Protein AF-A0A9D5U9E3-F1 (afdb_monomer)

Sequence (95 aa):
MSHLTHDKQRVAGRINRIIGQMEGIRRMLEESGEGDEAVCYKVMQQFAAARGAINSLMQDLLQEHLEHHVLDGKNAAERREGAQELAKVLRSFTK

Structure (mmCIF, N/CA/C/O backbone):
data_AF-A0A9D5U9E3-F1
#
_entry.id   AF-A0A9D5U9E3-F1
#
loop_
_atom_site.group_PDB
_atom_site.id
_atom_site.type_symbol
_atom_site.label_atom_id
_atom_site.label_alt_id
_atom_site.label_comp_id
_atom_site.label_asym_id
_atom_site.label_entity_id
_atom_site.label_seq_id
_atom_site.pdbx_PDB_ins_code
_atom_site.Cartn_x
_atom_site.Cartn_y
_atom_site.Cartn_z
_atom_site.occupancy
_atom_site.B_iso_or_equiv
_atom_site.auth_seq_id
_atom_site.auth_comp_id
_atom_site.auth_asym_id
_atom_site.auth_atom_id
_atom_site.pdbx_PDB_model_num
ATOM 1 N N . MET A 1 1 ? 12.137 7.898 -17.512 1.00 42.50 1 MET A N 1
ATOM 2 C CA . MET A 1 1 ? 11.245 8.746 -16.690 1.00 42.50 1 MET A CA 1
ATOM 3 C C . MET A 1 1 ? 10.550 7.820 -15.711 1.00 42.50 1 MET A C 1
ATOM 5 O O . MET A 1 1 ? 10.220 6.723 -16.126 1.00 42.50 1 MET A O 1
ATOM 9 N N . SER A 1 2 ? 10.411 8.195 -14.439 1.00 53.38 2 SER A N 1
ATOM 10 C CA . SER A 1 2 ? 9.783 7.337 -13.421 1.00 53.38 2 SER A CA 1
ATOM 11 C C . SER A 1 2 ? 8.320 7.063 -13.796 1.00 53.38 2 SER A C 1
ATOM 13 O O . SER A 1 2 ? 7.539 8.003 -13.889 1.00 53.38 2 SER A O 1
ATOM 15 N N . HIS A 1 3 ? 7.940 5.803 -14.019 1.00 61.94 3 HIS A N 1
ATOM 16 C CA . HIS A 1 3 ? 6.573 5.414 -14.422 1.00 61.94 3 HIS A CA 1
ATOM 17 C C . HIS A 1 3 ? 5.526 5.766 -13.363 1.00 61.94 3 HIS A C 1
ATOM 19 O O . HIS A 1 3 ? 4.374 6.051 -13.688 1.00 61.94 3 HIS A O 1
ATOM 25 N N . LEU A 1 4 ? 5.982 5.932 -12.117 1.00 64.50 4 LEU A N 1
ATOM 26 C CA . LEU A 1 4 ? 5.213 6.478 -11.008 1.00 64.50 4 LEU A CA 1
ATOM 27 C C . LEU A 1 4 ? 4.539 7.820 -11.348 1.00 64.50 4 LEU A C 1
ATOM 29 O O . LEU A 1 4 ? 3.580 8.188 -10.682 1.00 64.50 4 LEU A O 1
ATOM 33 N N . THR A 1 5 ? 5.016 8.577 -12.351 1.00 56.69 5 THR A N 1
ATOM 34 C CA . THR A 1 5 ? 4.395 9.845 -12.764 1.00 56.69 5 THR A CA 1
ATOM 35 C C . THR A 1 5 ? 3.074 9.704 -13.507 1.00 56.69 5 THR A C 1
ATOM 37 O O . THR A 1 5 ? 2.262 10.620 -13.391 1.00 56.69 5 THR A O 1
ATOM 40 N N . HIS A 1 6 ? 2.840 8.604 -14.227 1.00 59.50 6 HIS A N 1
ATOM 41 C CA . HIS A 1 6 ? 1.588 8.398 -14.967 1.00 59.50 6 HIS A CA 1
ATOM 42 C C . HIS A 1 6 ? 0.429 7.961 -14.067 1.00 59.50 6 HIS A C 1
ATOM 44 O O . HIS A 1 6 ? -0.724 8.184 -14.420 1.00 59.50 6 HIS A O 1
ATOM 50 N N . ASP A 1 7 ? 0.732 7.437 -12.877 1.00 72.81 7 ASP A N 1
ATOM 51 C CA . ASP A 1 7 ? -0.267 6.811 -12.009 1.00 72.81 7 ASP A CA 1
ATOM 52 C C . ASP A 1 7 ? -0.335 7.400 -10.589 1.00 72.81 7 ASP A C 1
ATOM 54 O O . ASP A 1 7 ? -0.878 6.819 -9.643 1.00 72.81 7 ASP A O 1
ATOM 58 N N . LYS A 1 8 ? 0.203 8.617 -10.428 1.00 84.44 8 LYS A N 1
ATOM 59 C CA . LYS A 1 8 ? 0.264 9.316 -9.134 1.00 84.44 8 LYS A CA 1
ATOM 60 C C . LYS A 1 8 ? -1.095 9.416 -8.455 1.00 84.44 8 LYS A C 1
ATOM 62 O O . LYS A 1 8 ? -1.171 9.272 -7.240 1.00 84.44 8 LYS A O 1
ATOM 67 N N . GLN A 1 9 ? -2.161 9.671 -9.215 1.00 89.00 9 GLN A N 1
ATOM 68 C CA . GLN A 1 9 ? -3.503 9.831 -8.655 1.00 89.00 9 GLN A CA 1
ATOM 69 C C . GLN A 1 9 ? -4.076 8.511 -8.125 1.00 89.00 9 GLN A C 1
ATOM 71 O O . GLN A 1 9 ? -4.664 8.510 -7.041 1.00 89.00 9 GLN A O 1
ATOM 76 N N . ARG A 1 10 ? -3.871 7.381 -8.818 1.00 89.19 10 ARG A N 1
ATOM 77 C CA . ARG A 1 10 ? -4.323 6.067 -8.331 1.00 89.19 10 ARG A CA 1
ATOM 78 C C . ARG A 1 10 ? -3.563 5.671 -7.075 1.00 89.19 10 ARG A C 1
ATOM 80 O O . ARG A 1 10 ? -4.191 5.295 -6.084 1.00 89.19 10 ARG A O 1
ATOM 87 N N . VAL A 1 11 ? -2.236 5.810 -7.093 1.00 92.50 11 VAL A N 1
ATOM 88 C CA . VAL A 1 11 ? -1.373 5.511 -5.942 1.00 92.50 11 VAL A CA 1
ATOM 89 C C . VAL A 1 11 ? -1.752 6.396 -4.753 1.00 92.50 11 VAL A C 1
ATOM 91 O O . VAL A 1 11 ? -2.006 5.875 -3.668 1.00 92.50 11 VAL A O 1
ATOM 94 N N . ALA A 1 12 ? -1.908 7.708 -4.956 1.00 93.69 12 ALA A N 1
ATOM 95 C CA . ALA A 1 12 ? -2.359 8.630 -3.913 1.00 93.69 12 ALA A CA 1
ATOM 96 C C . ALA A 1 12 ? -3.744 8.253 -3.362 1.00 93.69 12 ALA A C 1
ATOM 98 O O . ALA A 1 12 ? -3.947 8.243 -2.151 1.00 93.69 12 ALA A O 1
ATOM 99 N N . GLY A 1 13 ? -4.688 7.861 -4.221 1.00 95.12 13 GLY A N 1
ATOM 100 C CA . GLY A 1 13 ? -6.007 7.394 -3.793 1.00 95.12 13 GLY A CA 1
ATOM 101 C C . GLY A 1 13 ? -5.959 6.113 -2.951 1.00 95.12 13 GLY A C 1
ATOM 102 O O . GLY A 1 13 ? -6.758 5.951 -2.025 1.00 95.12 13 GLY A O 1
ATOM 103 N N . ARG A 1 14 ? -5.024 5.197 -3.237 1.00 95.31 14 ARG A N 1
ATOM 104 C CA . ARG A 1 14 ? -4.785 3.999 -2.414 1.00 95.31 14 ARG A CA 1
ATOM 105 C C . ARG A 1 14 ? -4.139 4.355 -1.075 1.00 95.31 14 ARG A C 1
ATOM 107 O O . ARG A 1 14 ? -4.576 3.837 -0.051 1.00 95.31 14 ARG A O 1
ATOM 114 N N . ILE A 1 15 ? -3.173 5.273 -1.073 1.00 96.50 15 ILE A N 1
ATOM 115 C CA . ILE A 1 15 ? -2.541 5.791 0.148 1.00 96.50 15 ILE A CA 1
ATOM 116 C C . ILE A 1 15 ? -3.584 6.456 1.052 1.00 96.50 15 ILE A C 1
ATOM 118 O O . ILE A 1 15 ? -3.671 6.108 2.225 1.00 96.50 15 ILE A O 1
ATOM 122 N N . ASN A 1 16 ? -4.438 7.330 0.512 1.00 97.88 16 ASN A N 1
ATOM 123 C CA . ASN A 1 16 ? -5.490 8.001 1.283 1.00 97.88 16 ASN A CA 1
ATOM 124 C C . ASN A 1 16 ? -6.451 7.004 1.949 1.00 97.88 16 ASN A C 1
ATOM 126 O O . ASN A 1 16 ? -6.851 7.198 3.095 1.00 97.88 16 ASN A O 1
ATOM 130 N N . ARG A 1 17 ? -6.786 5.899 1.266 1.00 96.88 17 ARG A N 1
ATOM 131 C CA . ARG A 1 17 ? -7.584 4.814 1.858 1.00 96.88 17 ARG A CA 1
ATOM 132 C C . ARG A 1 17 ? -6.865 4.135 3.024 1.00 96.88 17 ARG A C 1
ATOM 134 O O . ARG A 1 17 ? -7.488 3.918 4.058 1.00 96.88 17 ARG A O 1
ATOM 141 N N . ILE A 1 18 ? -5.572 3.840 2.881 1.00 97.75 18 ILE A N 1
ATOM 142 C CA . ILE A 1 18 ? -4.753 3.247 3.952 1.00 97.75 18 ILE A CA 1
ATOM 143 C C . ILE A 1 18 ? -4.665 4.198 5.154 1.00 97.75 18 ILE A C 1
ATOM 145 O O . ILE A 1 18 ? -4.830 3.759 6.289 1.00 97.75 18 ILE A O 1
ATOM 149 N N . ILE A 1 19 ? -4.479 5.501 4.920 1.00 98.06 19 ILE A N 1
ATOM 150 C CA . ILE A 1 19 ? -4.494 6.517 5.984 1.00 98.06 19 ILE A CA 1
ATOM 151 C C . ILE A 1 19 ? -5.837 6.490 6.723 1.00 98.06 19 ILE A C 1
ATOM 153 O O . ILE A 1 19 ? -5.848 6.394 7.947 1.00 98.06 19 ILE A O 1
ATOM 157 N N . GLY A 1 20 ? -6.961 6.472 6.000 1.00 97.69 20 GLY A N 1
ATOM 158 C CA . GLY A 1 20 ? -8.288 6.375 6.613 1.00 97.69 20 GLY A CA 1
ATOM 159 C C . GLY A 1 20 ? -8.479 5.110 7.462 1.00 97.69 20 GLY A C 1
ATOM 160 O O . GLY A 1 20 ? -9.101 5.175 8.523 1.00 97.69 20 GLY A O 1
ATOM 161 N N . GLN A 1 21 ? -7.899 3.973 7.054 1.00 96.69 21 GLN A N 1
ATOM 162 C CA . GLN A 1 21 ? -7.877 2.756 7.878 1.00 96.69 21 GLN A CA 1
ATOM 163 C C . GLN A 1 21 ? -7.078 2.968 9.173 1.00 96.69 21 GLN A C 1
ATOM 165 O O . GLN A 1 21 ? -7.553 2.592 10.242 1.00 96.69 21 GLN A O 1
ATOM 170 N N . MET A 1 22 ? -5.902 3.604 9.103 1.00 97.50 22 MET A N 1
ATOM 171 C CA . MET A 1 22 ? -5.079 3.902 10.287 1.00 97.50 22 MET A CA 1
ATOM 172 C C . MET A 1 22 ? -5.782 4.855 11.254 1.00 97.50 22 MET A C 1
ATOM 174 O O . MET A 1 22 ? -5.757 4.641 12.464 1.00 97.50 22 MET A O 1
ATOM 178 N N . GLU A 1 23 ? -6.449 5.883 10.737 1.00 97.44 23 GLU A N 1
ATOM 179 C CA . GLU A 1 23 ? -7.250 6.797 11.553 1.00 97.44 23 GL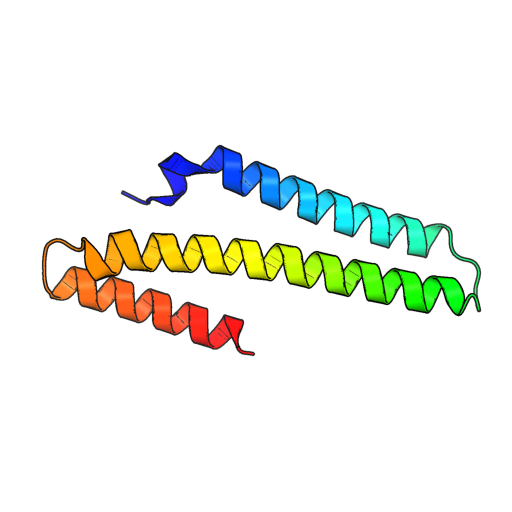U A CA 1
ATOM 180 C C . GLU A 1 23 ? -8.445 6.094 12.201 1.00 97.44 23 GLU A C 1
ATOM 182 O O . GLU A 1 23 ? -8.765 6.370 13.355 1.00 97.44 23 GLU A O 1
ATOM 187 N N . GLY A 1 24 ? -9.088 5.165 11.486 1.00 94.88 24 GLY A N 1
ATOM 188 C CA . GLY A 1 24 ? -10.152 4.324 12.032 1.00 94.88 24 GLY A CA 1
ATOM 189 C C . GLY A 1 24 ? -9.670 3.465 13.198 1.00 94.88 24 GLY A C 1
ATOM 190 O O . GLY A 1 24 ? -10.296 3.474 14.253 1.00 94.88 24 GLY A O 1
ATOM 191 N N . ILE A 1 25 ? -8.527 2.793 13.041 1.00 94.25 25 ILE A N 1
ATOM 192 C CA . ILE A 1 25 ? -7.900 2.009 14.114 1.00 94.25 25 ILE A CA 1
ATOM 193 C C . ILE A 1 25 ? -7.574 2.891 15.320 1.00 94.25 25 ILE A C 1
ATOM 195 O O . ILE A 1 25 ? -7.856 2.503 16.450 1.00 94.25 25 ILE A O 1
ATOM 199 N N . ARG A 1 26 ? -7.010 4.083 15.091 1.00 94.06 26 ARG A N 1
ATOM 200 C CA . ARG A 1 26 ? -6.698 5.027 16.170 1.00 94.06 26 ARG A CA 1
ATOM 201 C C . ARG A 1 26 ? -7.954 5.409 16.958 1.00 94.06 26 ARG A C 1
ATOM 203 O O . ARG A 1 26 ? -7.939 5.284 18.175 1.00 94.06 26 ARG A O 1
ATOM 210 N N . ARG A 1 27 ? -9.045 5.781 16.275 1.00 93.06 27 ARG A N 1
ATOM 211 C CA . ARG A 1 27 ? -10.332 6.084 16.929 1.00 93.06 27 ARG A CA 1
ATOM 212 C C . ARG A 1 27 ? -10.863 4.902 17.737 1.00 93.06 27 ARG A C 1
ATOM 214 O O . ARG A 1 27 ? -11.274 5.085 18.871 1.00 93.06 27 ARG A O 1
ATOM 221 N N . MET A 1 28 ? -10.792 3.685 17.190 1.00 90.81 28 MET A N 1
ATOM 222 C CA . MET A 1 28 ? -11.220 2.480 17.911 1.00 90.81 28 MET A CA 1
ATOM 223 C C . MET A 1 28 ? -10.453 2.275 19.219 1.00 90.81 28 MET A C 1
ATOM 225 O O . MET A 1 28 ? -11.043 1.807 20.183 1.00 90.81 28 MET A O 1
ATOM 229 N N . LEU A 1 29 ? -9.160 2.608 19.254 1.00 89.50 29 LEU A N 1
ATOM 230 C CA . LEU A 1 29 ? -8.351 2.535 20.472 1.00 89.50 29 LEU A CA 1
ATOM 231 C C . LEU A 1 29 ? -8.717 3.646 21.465 1.00 89.50 29 LEU A C 1
ATOM 233 O O . LEU A 1 29 ? -8.852 3.372 22.652 1.00 89.50 29 LEU A O 1
ATOM 237 N N . GLU A 1 30 ? -8.905 4.876 20.982 1.00 89.88 30 GLU A N 1
ATOM 238 C CA . GLU A 1 30 ? -9.276 6.042 21.801 1.00 89.88 30 GLU A CA 1
ATOM 239 C C . GLU A 1 30 ? -10.669 5.901 22.439 1.00 89.88 30 GLU A C 1
ATOM 241 O O . GLU A 1 30 ? -10.883 6.350 23.562 1.00 89.88 30 GLU A O 1
ATOM 246 N N . GLU A 1 31 ? -11.612 5.272 21.736 1.00 87.25 31 GLU A N 1
ATOM 247 C CA . GLU A 1 31 ? -12.997 5.078 22.186 1.00 87.25 31 GLU A CA 1
ATOM 248 C C . GLU A 1 31 ? -13.188 3.802 23.025 1.00 87.25 31 GLU A C 1
ATOM 250 O O . GLU A 1 31 ? -14.247 3.607 23.625 1.00 87.25 31 GLU A O 1
ATOM 255 N N . SER A 1 32 ? -12.189 2.915 23.069 1.00 80.88 32 SER A N 1
ATOM 256 C CA . SER A 1 32 ? -12.299 1.639 23.777 1.00 80.88 32 SER A CA 1
ATOM 257 C C . SER A 1 32 ? -12.069 1.761 25.280 1.00 80.88 32 SER A C 1
ATOM 259 O O . SER A 1 32 ? -11.115 2.393 25.728 1.00 80.88 32 SER A O 1
ATOM 261 N N . GLY A 1 33 ? -12.939 1.124 26.068 1.00 74.06 33 GLY A N 1
ATOM 262 C CA . GLY A 1 33 ? -12.732 0.949 27.505 1.00 74.06 33 GLY A CA 1
ATOM 263 C C . GLY A 1 33 ? -11.695 -0.139 27.802 1.00 74.06 33 GLY A C 1
ATOM 264 O O . GLY A 1 33 ? -11.530 -1.086 27.029 1.00 74.06 33 GLY A O 1
ATOM 265 N N . GLU A 1 34 ? -11.007 -0.027 28.939 1.00 73.38 34 GLU A N 1
ATOM 266 C CA . GLU A 1 34 ? -10.064 -1.053 29.397 1.00 73.38 34 GLU A CA 1
ATOM 267 C C . GLU A 1 34 ? -10.768 -2.414 29.566 1.00 73.38 34 GLU A C 1
ATOM 269 O O . GLU A 1 34 ? -11.803 -2.514 30.223 1.00 73.38 34 GLU A O 1
ATOM 274 N N . GLY A 1 35 ? -10.194 -3.472 28.981 1.00 69.81 35 GLY A N 1
ATOM 275 C CA . GLY A 1 35 ? -10.687 -4.850 29.125 1.00 69.81 35 GLY A CA 1
ATOM 276 C C . GLY A 1 35 ? -11.684 -5.338 28.064 1.00 69.81 35 GLY A C 1
ATOM 277 O O . GLY A 1 35 ? -12.209 -6.439 28.209 1.00 69.81 35 GLY A O 1
ATOM 278 N N . ASP A 1 36 ? -11.939 -4.583 26.988 1.00 77.50 36 ASP A N 1
ATOM 279 C CA . ASP A 1 36 ? -12.813 -5.039 25.895 1.00 77.50 36 ASP A CA 1
ATOM 280 C C . ASP A 1 36 ? -12.077 -5.973 24.904 1.00 77.50 36 ASP A C 1
ATOM 282 O O . ASP A 1 36 ? -11.458 -5.552 23.919 1.00 77.50 36 ASP A O 1
ATOM 286 N N . GLU A 1 37 ? -12.155 -7.285 25.151 1.00 74.94 37 GLU A N 1
ATOM 287 C CA . GLU A 1 37 ? -11.571 -8.313 24.275 1.00 74.94 37 GLU A CA 1
ATOM 288 C C . GLU A 1 37 ? -12.174 -8.317 22.856 1.00 74.94 37 GLU A C 1
ATOM 290 O O . GLU A 1 37 ? -11.483 -8.640 21.881 1.00 74.94 37 GLU A O 1
ATOM 295 N N . ALA A 1 38 ? -13.442 -7.914 22.700 1.00 72.25 38 ALA A N 1
ATOM 296 C CA . ALA A 1 38 ? -14.083 -7.838 21.391 1.00 72.25 38 ALA A CA 1
ATOM 297 C C . ALA A 1 38 ? -13.503 -6.686 20.557 1.00 72.25 38 ALA A C 1
ATOM 299 O O . ALA A 1 38 ? -13.362 -6.817 19.334 1.00 72.25 38 ALA A O 1
ATOM 300 N N . VAL A 1 39 ? -13.112 -5.581 21.198 1.00 80.94 39 VAL A N 1
ATOM 301 C CA . VAL A 1 39 ? -12.355 -4.505 20.545 1.00 80.94 39 VAL A CA 1
ATOM 302 C C . VAL A 1 39 ? -10.963 -4.982 20.145 1.00 80.94 39 VAL A C 1
ATOM 304 O O . VAL A 1 39 ? -10.562 -4.728 19.008 1.00 80.94 39 VAL A O 1
ATOM 307 N N . CYS A 1 40 ? -10.258 -5.722 21.007 1.00 88.19 40 CYS A N 1
ATOM 308 C CA . CYS A 1 40 ? -8.932 -6.265 20.688 1.00 88.19 40 CYS A CA 1
ATOM 309 C C . CYS A 1 40 ? -8.957 -7.076 19.379 1.00 88.19 40 CYS A C 1
ATOM 311 O O . CYS A 1 40 ? -8.198 -6.796 18.443 1.00 88.19 40 CYS A O 1
ATOM 313 N N . TYR A 1 41 ? -9.910 -8.006 19.251 1.00 90.69 41 TYR A N 1
ATOM 314 C CA . TYR A 1 41 ? -10.066 -8.798 18.031 1.00 90.69 41 TYR A CA 1
ATOM 315 C C . TYR A 1 41 ? -10.395 -7.936 16.798 1.00 90.69 41 TYR A C 1
ATOM 317 O O . TYR A 1 41 ? -9.807 -8.126 15.729 1.00 90.69 41 TYR A O 1
ATOM 325 N N . LYS A 1 42 ? -11.282 -6.941 16.928 1.00 91.75 42 LYS A N 1
ATOM 326 C CA . LYS A 1 42 ? -11.622 -6.026 15.822 1.00 91.75 42 LYS A CA 1
ATOM 327 C C . LYS A 1 42 ? -10.433 -5.165 15.387 1.00 91.75 42 LYS A C 1
ATOM 329 O O . LYS A 1 42 ? -10.223 -4.991 14.188 1.00 91.75 42 LYS A O 1
ATOM 334 N N . VAL A 1 43 ? -9.636 -4.655 16.326 1.00 93.06 43 VAL A N 1
ATOM 335 C CA . VAL A 1 43 ? -8.412 -3.892 16.031 1.00 93.06 43 VAL A CA 1
ATOM 336 C C . VAL A 1 43 ? -7.419 -4.762 15.259 1.00 93.06 43 VAL A C 1
ATOM 338 O O . VAL A 1 43 ? -6.899 -4.330 14.228 1.00 93.06 43 VAL A O 1
ATOM 341 N N . MET A 1 44 ? -7.213 -6.015 15.682 1.00 93.88 44 MET A N 1
ATOM 342 C CA . MET A 1 44 ? -6.363 -6.965 14.954 1.00 93.88 44 MET A CA 1
ATOM 343 C C . MET A 1 44 ? -6.848 -7.195 13.517 1.00 93.88 44 MET A C 1
ATOM 345 O O . MET A 1 44 ? -6.039 -7.196 12.586 1.00 93.88 44 MET A O 1
ATOM 349 N N . GLN A 1 45 ? -8.160 -7.351 13.309 1.00 96.06 45 GLN A N 1
ATOM 350 C CA . GLN A 1 45 ? -8.728 -7.489 11.965 1.00 96.06 45 GLN A CA 1
ATOM 351 C C . GLN A 1 45 ? -8.474 -6.250 11.095 1.00 96.06 45 GLN A C 1
ATOM 353 O O . GLN A 1 45 ? -8.117 -6.387 9.924 1.00 96.06 45 GLN A O 1
ATOM 358 N N . GLN A 1 46 ? -8.614 -5.044 11.651 1.00 96.19 46 GLN A N 1
ATOM 359 C CA . GLN A 1 46 ? -8.358 -3.807 10.909 1.00 96.19 46 GLN A CA 1
ATOM 360 C C . GLN A 1 46 ? -6.878 -3.646 10.544 1.00 96.19 46 GLN A C 1
ATOM 362 O O . GLN A 1 46 ? -6.564 -3.291 9.407 1.00 96.19 46 GLN A O 1
ATOM 367 N N . PHE A 1 47 ? -5.956 -3.988 11.449 1.00 96.19 47 PHE A N 1
ATOM 368 C CA . PHE A 1 47 ? -4.528 -4.032 11.121 1.00 96.19 47 PHE A CA 1
ATOM 369 C C . PHE A 1 47 ? -4.219 -5.056 10.024 1.00 96.19 47 PHE A C 1
ATOM 371 O O . PHE A 1 47 ? -3.445 -4.763 9.110 1.00 96.19 47 PHE A O 1
ATOM 378 N N . ALA A 1 48 ? -4.842 -6.238 10.061 1.00 96.25 48 ALA A N 1
ATOM 379 C CA . ALA A 1 48 ? -4.683 -7.238 9.009 1.00 96.25 48 ALA A CA 1
ATOM 380 C C . ALA A 1 48 ? -5.187 -6.722 7.648 1.00 96.25 48 ALA A C 1
ATOM 382 O O . ALA A 1 48 ? -4.504 -6.903 6.635 1.00 96.25 48 ALA A O 1
ATOM 383 N N . ALA A 1 49 ? -6.331 -6.030 7.626 1.00 96.25 49 ALA A N 1
ATOM 384 C CA . ALA A 1 49 ? -6.879 -5.409 6.422 1.00 96.25 49 ALA A CA 1
ATOM 385 C C . ALA A 1 49 ? -5.955 -4.312 5.866 1.00 96.25 49 ALA A C 1
ATOM 387 O O . ALA A 1 49 ? -5.691 -4.277 4.663 1.00 96.25 49 ALA A O 1
ATOM 388 N N . ALA A 1 50 ? -5.409 -3.458 6.733 1.00 96.50 50 ALA A N 1
ATOM 389 C CA . ALA A 1 50 ? -4.450 -2.433 6.340 1.00 96.50 50 ALA A CA 1
ATOM 390 C C . ALA A 1 50 ? -3.151 -3.025 5.783 1.00 96.50 50 ALA A C 1
ATOM 392 O O . ALA A 1 50 ? -2.676 -2.594 4.732 1.00 96.50 50 ALA A O 1
ATOM 393 N N . ARG A 1 51 ? -2.608 -4.066 6.429 1.00 94.94 51 ARG A N 1
ATOM 394 C CA . ARG A 1 51 ? -1.449 -4.807 5.911 1.00 94.94 51 ARG A CA 1
ATOM 395 C C . ARG A 1 51 ? -1.735 -5.372 4.519 1.00 94.94 51 ARG A C 1
ATOM 397 O O . ARG A 1 51 ? -0.898 -5.257 3.630 1.00 94.94 51 ARG A O 1
ATOM 404 N N . GLY A 1 52 ? -2.925 -5.937 4.307 1.00 95.88 52 GLY A N 1
ATOM 405 C CA . GLY A 1 52 ? -3.365 -6.411 2.993 1.00 95.88 52 GLY A CA 1
ATOM 406 C C . GLY A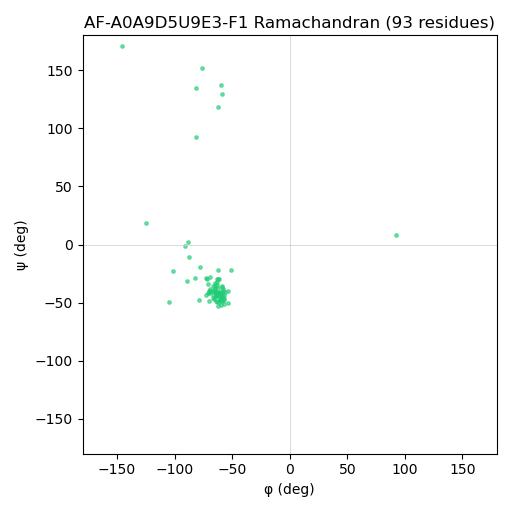 1 52 ? -3.408 -5.297 1.941 1.00 95.88 52 GLY A C 1
ATOM 407 O O . GLY A 1 52 ? -2.903 -5.477 0.833 1.00 95.88 52 GLY A O 1
ATOM 408 N N . ALA A 1 53 ? -3.943 -4.126 2.295 1.00 96.25 53 ALA A N 1
ATOM 409 C CA . ALA A 1 53 ? -4.013 -2.970 1.402 1.00 96.25 53 ALA A CA 1
ATOM 410 C C . ALA A 1 53 ? -2.624 -2.434 1.011 1.00 96.25 53 ALA A C 1
ATOM 412 O O . ALA A 1 53 ? -2.407 -2.123 -0.165 1.00 96.25 53 ALA A O 1
ATOM 413 N N . ILE A 1 54 ? -1.691 -2.375 1.971 1.00 94.94 54 ILE A N 1
ATOM 414 C CA . ILE A 1 54 ? -0.285 -2.000 1.755 1.00 94.94 54 ILE A CA 1
ATOM 415 C C . ILE A 1 54 ? 0.397 -3.011 0.832 1.00 94.94 54 ILE A C 1
ATOM 417 O O . ILE A 1 54 ? 0.993 -2.620 -0.169 1.00 94.94 54 ILE A O 1
ATOM 421 N N . ASN A 1 55 ? 0.265 -4.307 1.121 1.00 93.50 55 ASN A N 1
ATOM 422 C CA . ASN A 1 55 ? 0.901 -5.357 0.328 1.00 93.50 55 ASN A CA 1
ATOM 423 C C . ASN A 1 55 ? 0.394 -5.372 -1.111 1.00 93.50 55 ASN A C 1
ATOM 425 O O . ASN A 1 55 ? 1.189 -5.481 -2.039 1.00 93.50 55 ASN A O 1
ATOM 429 N N . SER A 1 56 ? -0.912 -5.200 -1.307 1.00 93.81 56 SER A N 1
ATOM 430 C CA . SER A 1 56 ? -1.482 -5.089 -2.646 1.00 93.81 56 SER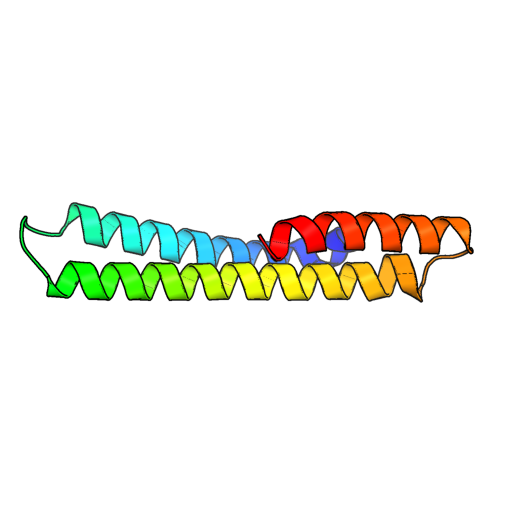 A CA 1
ATOM 431 C C . SER A 1 56 ? -0.999 -3.828 -3.377 1.00 93.81 56 SER A C 1
ATOM 433 O O . SER A 1 56 ? -0.847 -3.866 -4.590 1.00 93.81 56 SER A O 1
ATOM 435 N N . LEU A 1 57 ? -0.745 -2.707 -2.687 1.00 93.50 57 LEU A N 1
ATOM 436 C CA . LEU A 1 57 ? -0.189 -1.512 -3.338 1.00 93.50 57 LEU A CA 1
ATOM 437 C C . LEU A 1 57 ? 1.266 -1.746 -3.744 1.00 93.50 57 LEU A C 1
ATOM 439 O O . LEU A 1 57 ? 1.661 -1.386 -4.846 1.00 93.50 57 LEU A O 1
ATOM 443 N N . MET A 1 58 ? 2.047 -2.386 -2.875 1.00 91.69 58 MET A N 1
ATOM 444 C CA . MET A 1 58 ? 3.424 -2.763 -3.182 1.00 91.69 58 MET A CA 1
ATOM 445 C C . MET A 1 58 ? 3.506 -3.726 -4.369 1.00 91.69 58 MET A C 1
ATOM 447 O O . MET A 1 58 ? 4.368 -3.543 -5.219 1.00 91.69 58 MET A O 1
ATOM 451 N N . GLN A 1 59 ? 2.620 -4.722 -4.454 1.00 91.31 59 GLN A N 1
ATOM 452 C CA . GLN A 1 59 ? 2.576 -5.666 -5.576 1.00 91.31 59 GLN A CA 1
ATOM 453 C C . GLN A 1 59 ? 2.353 -4.963 -6.917 1.00 91.31 59 GLN A C 1
ATOM 455 O O . GLN A 1 59 ? 3.114 -5.216 -7.848 1.00 91.31 59 GLN A O 1
ATOM 460 N N . ASP A 1 60 ? 1.388 -4.043 -6.991 1.00 90.8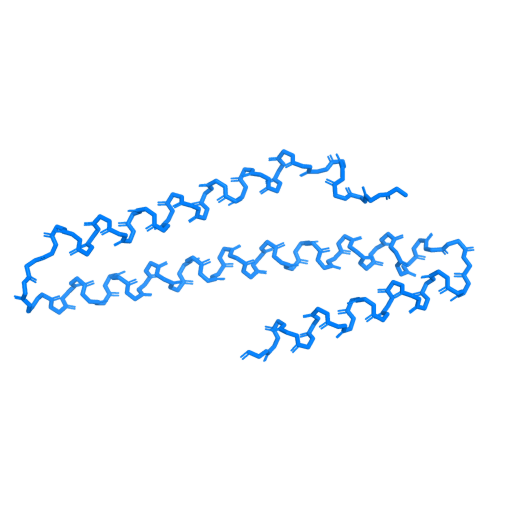1 60 ASP A N 1
ATOM 461 C CA . ASP A 1 60 ? 1.146 -3.246 -8.200 1.00 90.81 60 ASP A CA 1
ATOM 462 C C . ASP A 1 60 ? 2.408 -2.469 -8.617 1.00 90.81 60 ASP A C 1
ATOM 464 O O . ASP A 1 60 ? 2.833 -2.532 -9.768 1.00 90.81 60 ASP A O 1
ATOM 468 N N . LEU A 1 61 ? 3.058 -1.784 -7.667 1.00 91.12 61 LEU A N 1
ATOM 469 C CA . LEU A 1 61 ? 4.266 -0.996 -7.939 1.00 91.12 61 LEU A CA 1
ATOM 470 C C . LEU A 1 61 ? 5.452 -1.866 -8.381 1.00 91.12 61 LEU A C 1
ATOM 472 O O . LEU A 1 61 ? 6.235 -1.464 -9.240 1.00 91.12 61 LEU A O 1
ATOM 476 N N . LEU A 1 62 ? 5.598 -3.060 -7.799 1.00 91.38 62 LEU A N 1
ATOM 477 C CA . LEU A 1 62 ? 6.624 -4.026 -8.198 1.00 91.38 62 LEU A CA 1
ATOM 478 C C . LEU A 1 62 ? 6.384 -4.535 -9.623 1.00 91.38 62 LEU A C 1
ATOM 480 O O . LEU A 1 62 ? 7.348 -4.693 -10.372 1.00 91.38 62 LEU A O 1
ATOM 484 N N . GLN A 1 63 ? 5.125 -4.783 -9.992 1.00 90.62 63 GLN A N 1
ATOM 485 C CA . GLN A 1 63 ? 4.758 -5.202 -11.342 1.00 90.62 63 GLN A CA 1
ATOM 486 C C . GLN A 1 63 ? 5.078 -4.107 -12.365 1.00 90.62 63 GLN A C 1
ATOM 488 O O . GLN A 1 63 ? 5.760 -4.382 -13.348 1.00 90.62 63 GLN A O 1
ATOM 493 N N . GLU A 1 64 ? 4.676 -2.863 -12.107 1.00 90.19 64 GLU A N 1
ATOM 494 C CA . GLU A 1 64 ? 4.993 -1.733 -12.991 1.00 90.19 64 GLU A CA 1
ATOM 495 C C . GLU A 1 64 ? 6.505 -1.529 -13.146 1.00 90.19 64 GLU A C 1
ATOM 497 O O . GLU A 1 64 ? 7.001 -1.281 -14.247 1.00 90.19 64 GLU A O 1
ATOM 502 N N . HIS A 1 65 ? 7.266 -1.670 -12.055 1.00 91.44 65 HIS A N 1
ATOM 503 C CA . HIS A 1 65 ? 8.727 -1.588 -12.106 1.00 91.44 65 HIS A CA 1
ATOM 504 C C . HIS A 1 65 ? 9.327 -2.712 -12.954 1.00 91.44 65 HIS A C 1
ATOM 506 O O . HIS A 1 65 ? 10.235 -2.470 -13.749 1.00 91.44 65 HIS A O 1
ATOM 512 N N . LEU A 1 66 ? 8.826 -3.941 -12.803 1.00 92.06 66 LEU A N 1
ATOM 513 C CA . LEU A 1 66 ? 9.250 -5.083 -13.609 1.00 92.06 66 LEU A CA 1
ATOM 514 C C . LEU A 1 66 ? 8.996 -4.825 -15.099 1.00 92.06 66 LEU A C 1
ATOM 516 O O . LEU A 1 66 ? 9.921 -4.953 -15.901 1.00 92.06 66 LEU A O 1
ATOM 520 N N . GLU A 1 67 ? 7.774 -4.445 -15.464 1.00 91.50 67 GLU A N 1
ATOM 521 C CA . GLU A 1 67 ? 7.387 -4.189 -16.853 1.00 91.50 67 GLU A CA 1
ATOM 522 C C . GLU A 1 67 ? 8.283 -3.112 -17.473 1.00 91.50 67 GLU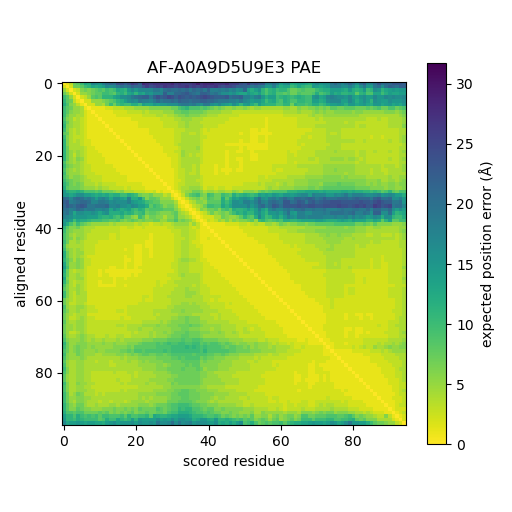 A C 1
ATOM 524 O O . GLU A 1 67 ? 8.948 -3.343 -18.482 1.00 91.50 67 GLU A O 1
ATOM 529 N N . HIS A 1 68 ? 8.422 -1.972 -16.808 1.00 90.12 68 HIS A N 1
ATOM 530 C CA . HIS A 1 68 ? 9.039 -0.827 -17.453 1.00 90.12 68 HIS A CA 1
ATOM 531 C C . HIS A 1 68 ? 10.560 -0.712 -17.316 1.00 90.12 68 HIS A C 1
ATOM 533 O O . HIS A 1 68 ? 11.222 -0.162 -18.199 1.00 90.12 68 HIS A O 1
ATOM 539 N N . HIS A 1 69 ? 11.135 -1.189 -16.212 1.00 91.00 69 HIS A N 1
ATOM 540 C CA . HIS A 1 69 ? 12.576 -1.072 -15.970 1.00 91.00 69 HIS A CA 1
ATOM 541 C C . HIS A 1 69 ? 13.333 -2.365 -16.264 1.00 91.00 69 HIS A C 1
ATOM 543 O O . HIS A 1 69 ? 14.533 -2.315 -16.537 1.00 91.00 69 HIS A O 1
ATOM 549 N N . VAL A 1 70 ? 12.659 -3.519 -16.247 1.00 93.25 70 VAL A N 1
ATOM 550 C CA . VAL A 1 70 ? 13.298 -4.811 -16.526 1.00 93.25 70 VAL A CA 1
ATOM 551 C C . VAL A 1 70 ? 12.939 -5.328 -17.910 1.00 93.25 70 VAL A C 1
ATOM 553 O O . VAL A 1 70 ? 13.850 -5.710 -18.641 1.00 93.25 70 VAL A O 1
ATOM 556 N N . LEU A 1 71 ? 11.660 -5.352 -18.293 1.00 94.12 71 LEU A N 1
ATOM 557 C CA . LEU A 1 71 ? 11.260 -5.876 -19.605 1.00 94.12 71 LEU A CA 1
ATOM 558 C C . LEU A 1 71 ? 11.521 -4.849 -20.716 1.00 94.12 71 LEU A C 1
ATOM 560 O O . LEU A 1 71 ? 12.194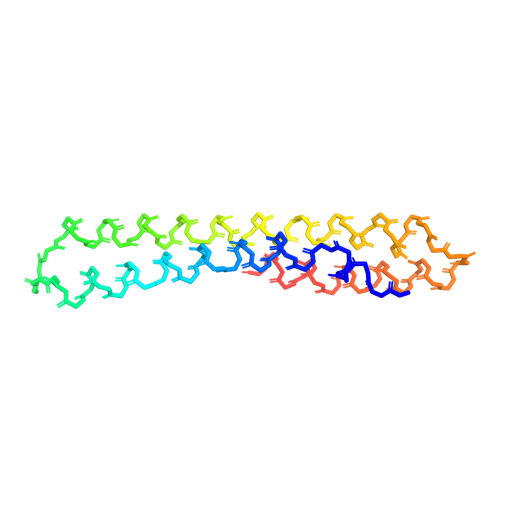 -5.179 -21.696 1.00 94.12 71 LEU A O 1
ATOM 564 N N . ASP A 1 72 ? 11.104 -3.599 -20.507 1.00 93.69 72 ASP A N 1
ATOM 565 C CA . ASP A 1 72 ? 11.197 -2.519 -21.504 1.00 93.69 72 ASP A CA 1
ATOM 566 C C . ASP A 1 72 ? 12.527 -1.737 -21.481 1.00 93.69 72 ASP A C 1
ATOM 568 O O . ASP A 1 72 ? 12.708 -0.775 -22.235 1.00 93.69 72 ASP A O 1
ATOM 572 N N . GLY A 1 73 ? 13.484 -2.118 -20.626 1.00 91.56 73 GLY A N 1
ATOM 573 C CA . GLY A 1 73 ? 14.775 -1.427 -20.528 1.00 91.56 73 GLY A CA 1
ATOM 574 C C . GLY A 1 73 ? 15.544 -1.438 -21.857 1.00 91.56 73 GLY A C 1
ATOM 575 O O . GLY A 1 73 ? 15.629 -2.466 -22.537 1.00 91.56 73 GLY A O 1
ATOM 576 N N . LYS A 1 74 ? 16.150 -0.302 -22.231 1.00 93.44 74 LYS A N 1
ATOM 577 C CA . LYS A 1 74 ? 16.657 -0.069 -23.600 1.00 93.44 74 LYS A CA 1
ATOM 578 C C . LYS A 1 74 ? 17.865 -0.925 -23.952 1.00 93.44 74 LYS A C 1
ATOM 580 O O . LYS A 1 74 ? 18.133 -1.189 -25.122 1.00 93.44 74 LYS A O 1
ATOM 585 N N . ASN A 1 75 ? 18.643 -1.306 -22.946 1.00 96.38 75 ASN A N 1
ATOM 586 C CA . ASN A 1 75 ? 19.853 -2.097 -23.102 1.00 96.38 75 ASN A CA 1
ATOM 587 C C . ASN A 1 75 ? 20.045 -3.046 -21.910 1.00 96.38 75 ASN A C 1
ATOM 589 O O . ASN A 1 75 ? 19.348 -2.979 -20.898 1.00 96.38 75 ASN A O 1
ATOM 593 N N . ALA A 1 76 ? 21.009 -3.959 -22.030 1.00 95.81 76 ALA A N 1
ATOM 594 C CA . ALA A 1 76 ? 21.262 -4.967 -21.004 1.00 95.81 76 ALA A CA 1
ATOM 595 C C . ALA A 1 76 ? 21.690 -4.377 -19.64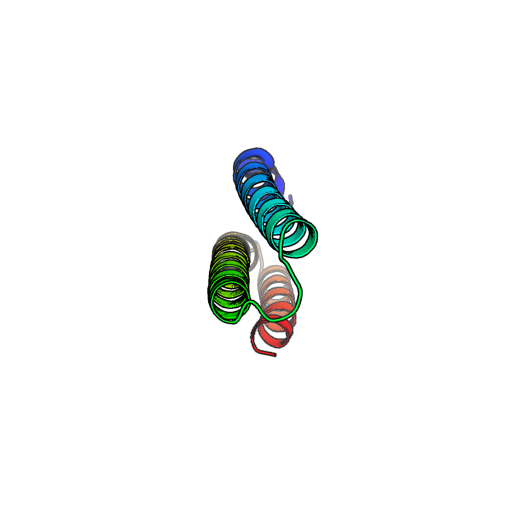7 1.00 95.81 76 ALA A C 1
ATOM 597 O O . ALA A 1 76 ? 21.393 -4.985 -18.620 1.00 95.81 76 ALA A O 1
ATOM 598 N N . ALA A 1 77 ? 22.364 -3.222 -19.632 1.00 96.38 77 ALA A N 1
ATOM 599 C CA . ALA A 1 77 ? 22.781 -2.575 -18.392 1.00 96.38 77 ALA A CA 1
ATOM 600 C C . ALA A 1 77 ? 21.572 -2.007 -17.635 1.00 96.38 77 ALA A C 1
ATOM 602 O O . ALA A 1 77 ? 21.396 -2.342 -16.467 1.00 96.38 77 ALA A O 1
ATOM 603 N N . GLU A 1 78 ? 20.693 -1.267 -18.319 1.00 94.12 78 GLU A N 1
ATOM 604 C CA . GLU A 1 78 ? 19.453 -0.723 -17.739 1.00 94.12 78 GLU A CA 1
ATOM 605 C C . GLU A 1 78 ? 18.544 -1.834 -17.191 1.00 94.12 78 GLU A C 1
ATOM 607 O O . GLU A 1 78 ? 18.095 -1.768 -16.049 1.00 94.12 78 GLU A O 1
ATOM 612 N N . ARG A 1 79 ? 18.341 -2.920 -17.951 1.00 95.81 79 ARG A N 1
ATOM 613 C CA . ARG A 1 79 ? 17.525 -4.057 -17.483 1.00 95.81 79 ARG A CA 1
ATOM 614 C C . ARG A 1 79 ? 18.110 -4.729 -16.240 1.00 95.81 79 ARG A C 1
ATOM 616 O O . ARG A 1 79 ? 17.377 -5.164 -15.352 1.00 95.81 79 ARG A O 1
ATOM 623 N N . ARG A 1 80 ? 19.443 -4.831 -16.168 1.00 96.69 80 ARG A N 1
ATOM 624 C CA . ARG A 1 80 ? 20.143 -5.413 -15.015 1.00 96.69 80 ARG A CA 1
ATOM 625 C C . ARG A 1 80 ? 20.027 -4.518 -13.784 1.00 96.69 80 ARG A C 1
ATOM 627 O O . ARG A 1 80 ? 19.870 -5.046 -12.687 1.00 96.69 80 ARG A O 1
ATOM 634 N N . GLU A 1 81 ? 20.090 -3.203 -13.962 1.00 95.75 81 GLU A N 1
ATOM 635 C CA . GLU A 1 81 ? 19.866 -2.225 -12.896 1.00 95.75 81 GLU A CA 1
ATOM 636 C C . GLU A 1 81 ? 18.442 -2.338 -12.338 1.00 95.75 81 GLU A C 1
ATOM 638 O O . GLU A 1 81 ? 18.282 -2.608 -11.145 1.00 95.75 81 GLU A O 1
ATOM 643 N N . GLY A 1 82 ? 17.422 -2.289 -13.202 1.00 94.75 82 GLY A N 1
ATOM 644 C CA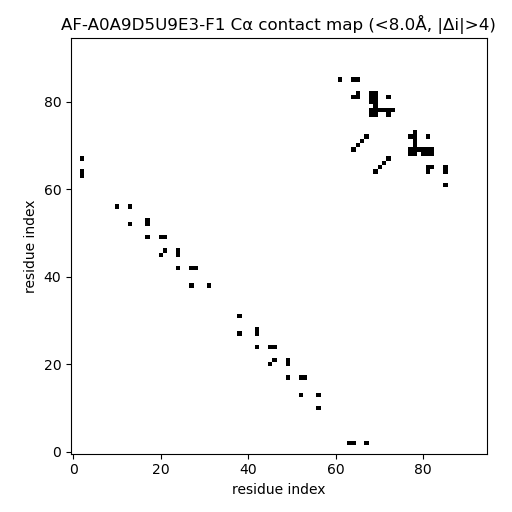 . GLY A 1 82 ? 16.024 -2.441 -12.789 1.00 94.75 82 GLY A CA 1
ATOM 645 C C . GLY A 1 82 ? 15.768 -3.749 -12.029 1.00 94.75 82 GLY A C 1
ATOM 646 O O . GLY A 1 82 ? 15.091 -3.755 -10.998 1.00 94.75 82 GLY A O 1
ATOM 647 N N . ALA A 1 83 ? 16.374 -4.859 -12.468 1.00 95.75 83 ALA A N 1
ATOM 648 C CA . ALA A 1 83 ? 16.264 -6.149 -11.786 1.00 95.75 83 ALA A CA 1
ATOM 649 C C . ALA A 1 83 ? 16.937 -6.150 -10.400 1.00 95.75 83 ALA A C 1
ATOM 651 O O . ALA A 1 83 ? 16.443 -6.781 -9.463 1.00 95.75 83 ALA A O 1
ATOM 652 N N . GLN A 1 84 ? 18.060 -5.443 -10.241 1.00 96.06 84 GLN A N 1
ATOM 653 C CA . GLN A 1 84 ? 18.738 -5.308 -8.949 1.00 96.06 84 GLN A CA 1
ATOM 654 C C . GLN A 1 84 ? 17.933 -4.462 -7.963 1.00 96.06 84 GLN A C 1
ATOM 656 O O . GLN A 1 84 ? 17.891 -4.798 -6.777 1.00 96.06 84 GLN A O 1
ATOM 661 N N . GLU A 1 85 ? 17.304 -3.384 -8.428 1.00 94.25 85 GLU A N 1
ATOM 662 C CA . GLU A 1 85 ? 16.390 -2.566 -7.626 1.00 94.25 85 GLU A CA 1
ATOM 663 C C . GLU A 1 85 ? 15.194 -3.391 -7.152 1.00 94.25 85 GLU A C 1
ATOM 665 O O . GLU A 1 85 ? 14.940 -3.471 -5.947 1.00 94.25 85 GLU A O 1
ATOM 670 N N . LEU A 1 86 ? 14.544 -4.110 -8.072 1.00 93.44 86 LEU A N 1
ATOM 671 C CA . LEU A 1 86 ? 13.430 -5.001 -7.755 1.00 93.44 86 LEU A CA 1
ATOM 672 C C . LEU A 1 86 ? 13.836 -6.062 -6.717 1.00 93.44 86 LEU A C 1
ATOM 674 O O . LEU A 1 86 ? 13.152 -6.256 -5.711 1.00 93.44 86 LEU A O 1
ATOM 678 N N . ALA A 1 87 ? 15.001 -6.694 -6.894 1.00 93.56 87 ALA A N 1
ATOM 679 C CA . ALA A 1 87 ? 15.523 -7.680 -5.950 1.00 93.56 87 ALA A CA 1
ATOM 680 C C . ALA A 1 87 ? 15.817 -7.091 -4.557 1.00 93.56 87 ALA A C 1
ATOM 682 O O .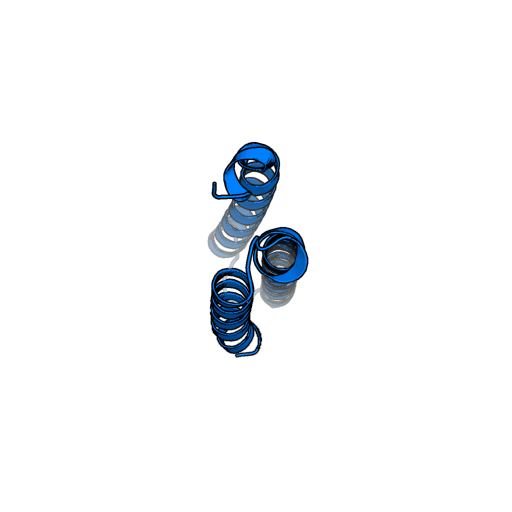 ALA A 1 87 ? 15.693 -7.800 -3.556 1.00 93.56 87 ALA A O 1
ATOM 683 N N . LYS A 1 88 ? 16.220 -5.815 -4.460 1.00 92.00 88 LYS A N 1
ATOM 684 C CA . LYS A 1 88 ? 16.413 -5.133 -3.166 1.00 92.00 88 LYS A CA 1
ATOM 685 C C . LYS A 1 88 ? 15.085 -4.962 -2.432 1.00 92.00 88 LYS A C 1
ATOM 687 O O . LYS A 1 88 ? 15.030 -5.283 -1.247 1.00 92.00 88 LYS A O 1
ATOM 692 N N . VAL A 1 89 ? 14.039 -4.520 -3.130 1.00 90.88 89 VAL A N 1
ATOM 693 C CA . VAL A 1 89 ? 12.712 -4.302 -2.532 1.00 90.88 89 VAL A CA 1
ATOM 694 C C . VAL A 1 89 ? 12.047 -5.626 -2.150 1.00 90.88 89 VAL A C 1
ATOM 696 O O . VAL A 1 89 ? 11.500 -5.744 -1.054 1.00 90.88 89 VAL A O 1
ATOM 699 N N . LEU A 1 90 ? 12.159 -6.661 -2.989 1.00 89.31 90 LEU A N 1
ATOM 700 C CA . LEU A 1 90 ? 11.616 -7.987 -2.677 1.00 89.31 90 LEU A CA 1
ATOM 701 C C . LEU A 1 90 ? 12.194 -8.554 -1.373 1.00 89.31 90 LEU A C 1
ATOM 703 O O . LEU A 1 90 ? 11.446 -9.083 -0.558 1.00 89.31 90 LEU A O 1
ATOM 707 N N . ARG A 1 91 ? 13.495 -8.365 -1.115 1.00 88.00 91 ARG A N 1
ATOM 708 C CA . ARG A 1 91 ? 14.118 -8.791 0.152 1.00 88.00 91 ARG A CA 1
ATOM 709 C C . ARG A 1 91 ? 13.571 -8.072 1.384 1.00 88.00 91 ARG A C 1
ATOM 711 O O . ARG A 1 91 ? 13.635 -8.646 2.465 1.00 88.00 91 ARG A O 1
ATOM 718 N N . SER A 1 92 ? 13.109 -6.825 1.265 1.00 84.19 92 SER A N 1
ATOM 719 C CA . SER A 1 92 ? 12.446 -6.136 2.382 1.00 84.19 92 SER A CA 1
ATOM 720 C C . SER A 1 92 ? 10.974 -6.507 2.508 1.00 84.19 92 SER A C 1
ATOM 722 O O . SER A 1 92 ? 10.454 -6.484 3.611 1.00 84.19 92 SER A O 1
ATOM 724 N N . PHE A 1 93 ? 10.319 -6.858 1.400 1.00 77.69 93 PHE A N 1
ATOM 725 C CA . PHE A 1 93 ? 8.904 -7.225 1.376 1.00 77.69 93 PHE A CA 1
ATOM 726 C C . PHE A 1 93 ? 8.625 -8.599 2.002 1.00 77.69 93 PHE A C 1
ATOM 728 O O . PHE A 1 93 ? 7.546 -8.825 2.537 1.00 77.69 93 PHE A O 1
ATOM 735 N N . THR A 1 94 ? 9.587 -9.522 1.931 1.00 74.12 94 THR A N 1
ATOM 736 C CA . THR A 1 94 ? 9.467 -10.876 2.500 1.00 74.12 94 THR A CA 1
ATOM 737 C C . THR A 1 94 ? 9.966 -10.996 3.942 1.00 74.12 94 THR A C 1
ATOM 739 O O . THR A 1 94 ? 9.963 -12.103 4.478 1.00 74.12 94 THR A O 1
ATOM 742 N N . LYS A 1 95 ? 10.472 -9.909 4.532 1.00 61.75 95 LYS A N 1
ATOM 743 C CA . LYS A 1 95 ? 10.795 -9.850 5.964 1.00 61.75 95 LYS A CA 1
ATOM 744 C C . LYS A 1 95 ? 9.536 -9.533 6.755 1.00 61.75 95 LYS A C 1
ATOM 746 O O . LYS A 1 95 ? 9.385 -10.143 7.832 1.00 61.75 95 LYS A O 1
#

Solvent-accessible surface area (backbone atoms only — not comparable to full-atom values): 5356 Å² total; per-residue (Å²): 130,73,70,68,70,83,44,46,67,61,54,50,54,51,50,53,51,48,51,52,50,53,54,48,50,50,50,56,59,74,74,51,64,91,85,49,63,70,55,53,55,51,49,52,51,51,52,53,51,44,51,51,53,51,52,54,50,51,50,53,53,52,50,54,45,43,51,56,30,36,69,62,30,92,46,73,66,50,19,52,48,36,46,52,53,51,54,54,52,51,61,63,72,77,105

Radius of gyration: 18.27 Å; Cα contacts (8 Å, |Δi|>4): 47; chains: 1; bounding box: 37×21×53 Å

Foldseek 3Di:
DPPCVVCVPVLVVLVVVLVVLVVVLVVLVVPDDPPPVVSVVVSVVSVVVSVVSVLVSVVVSLVVLCVCQQVVNPDPVSNVVSVVVSVVVVVVSVD

Mean predicted aligned error: 5.3 Å

pLDDT: mean 88.61, std 11.14, range [42.5, 98.06]

Secondary structure (DSSP, 8-state):
--GGGTSHHHHHHHHHHHHHHHHHHHHHHHSPPTT-HHHHHHHHHHHHHHHHHHHHHHHHHHHHHIIIIIIS-SSHHHHHHHHHHHHHHHHHHT-

Nearest PDB structures (foldseek):
  8eja-assembly1_B  TM=5.043E-01  e=3.821E-01  synthetic construct
  6vyp-assembly2_k  TM=6.159E-01  e=7.512E+00  Homo sapiens
  5m4y-assembly3_E  TM=3.317E-01  e=7.512E+00  Saccharomyces cerevisiae S288C